Protein AF-A0AAU3UEW8-F1 (afdb_monomer_lite)

Sequence (169 aa):
MIKPLTLLTTFVMAAGGLGVGTVADSRIDTTPVHLEAAASCLWAGGAHPQGEQIAAGGTTYTCGSDSAGPRWFPGGAAGVSTVPNPGANANPAGLFSAGARQPGTDYDDYCSGDQLIPGVGDQFEAVPTSGGLLWKSAGPITRWSFDPGVVWPHDSTRSTGLCSDGQLL

Structure (mmCIF, N/CA/C/O backbone):
data_AF-A0AAU3UEW8-F1
#
_entry.id   AF-A0AAU3UEW8-F1
#
loop_
_atom_site.group_PDB
_atom_site.id
_atom_site.type_symbol
_atom_site.label_atom_id
_atom_site.label_alt_id
_atom_site.label_comp_id
_atom_site.label_asym_id
_atom_site.label_entity_id
_atom_site.label_seq_id
_atom_site.pdbx_PDB_ins_code
_atom_site.Cartn_x
_atom_site.Cartn_y
_atom_site.Cartn_z
_atom_site.occupancy
_atom_site.B_iso_or_equiv
_atom_site.auth_seq_id
_atom_site.auth_comp_id
_atom_site.auth_asym_id
_atom_site.auth_atom_id
_atom_site.pdbx_PDB_model_num
ATOM 1 N N . MET A 1 1 ? -40.958 -41.556 -5.181 1.00 42.72 1 MET A N 1
ATOM 2 C CA . MET A 1 1 ? -40.375 -41.605 -3.821 1.00 42.72 1 MET A CA 1
ATOM 3 C C . MET A 1 1 ? -40.647 -40.267 -3.154 1.00 42.72 1 MET A C 1
ATOM 5 O O . MET A 1 1 ? -40.205 -39.259 -3.678 1.00 42.72 1 MET A O 1
ATOM 9 N N . ILE A 1 2 ? -41.442 -40.251 -2.083 1.00 51.41 2 ILE A N 1
ATOM 10 C CA . ILE A 1 2 ? -41.859 -39.045 -1.347 1.00 51.41 2 ILE A CA 1
ATOM 11 C C . ILE A 1 2 ? -41.333 -39.178 0.086 1.00 51.41 2 ILE A C 1
ATOM 13 O O . ILE A 1 2 ? -41.574 -40.208 0.715 1.00 51.41 2 ILE A O 1
ATOM 17 N N . LYS A 1 3 ? -40.626 -38.157 0.587 1.00 40.50 3 LYS A N 1
ATOM 18 C CA . LYS A 1 3 ? -40.336 -37.899 2.014 1.00 40.50 3 LYS A CA 1
ATOM 19 C C . LYS A 1 3 ? -39.941 -36.412 2.193 1.00 40.50 3 LYS A C 1
ATOM 21 O O . LYS A 1 3 ? -39.605 -35.780 1.197 1.00 40.50 3 LYS A O 1
ATOM 26 N N . PRO A 1 4 ? -40.086 -35.825 3.395 1.00 49.62 4 PRO A N 1
ATOM 27 C CA . PRO A 1 4 ? -41.006 -34.711 3.616 1.00 49.62 4 PRO A CA 1
ATOM 28 C C . PRO A 1 4 ? -40.333 -33.384 4.009 1.00 49.62 4 PRO A C 1
ATOM 30 O O . PRO A 1 4 ? -39.154 -33.320 4.339 1.00 49.62 4 PRO A O 1
ATOM 33 N N . LEU A 1 5 ? -41.175 -32.350 3.976 1.00 50.00 5 LEU A N 1
ATOM 34 C CA . LEU A 1 5 ? -41.029 -30.966 4.432 1.00 50.00 5 LEU A CA 1
ATOM 35 C C . LEU A 1 5 ? -40.642 -30.861 5.927 1.00 50.00 5 LEU A C 1
ATOM 37 O O . LEU A 1 5 ? -41.245 -31.555 6.747 1.00 50.00 5 LEU A O 1
ATOM 41 N N . THR A 1 6 ? -39.758 -29.922 6.291 1.00 57.44 6 THR A N 1
ATOM 42 C CA . THR A 1 6 ? -39.539 -29.499 7.692 1.00 57.44 6 THR A CA 1
ATOM 43 C C . THR A 1 6 ? -39.728 -27.984 7.825 1.00 57.44 6 THR A C 1
ATOM 45 O O . THR A 1 6 ? -39.170 -27.209 7.051 1.00 57.44 6 THR A O 1
ATOM 48 N N . LEU A 1 7 ? -40.572 -27.600 8.788 1.00 49.72 7 LEU A N 1
ATOM 49 C CA . LEU A 1 7 ? -41.080 -26.258 9.091 1.00 49.72 7 LEU A CA 1
ATOM 50 C C . LEU A 1 7 ? -40.110 -25.366 9.901 1.00 49.72 7 LEU A C 1
ATOM 52 O O . LEU A 1 7 ? -39.396 -25.853 10.769 1.00 49.72 7 LEU A O 1
ATOM 56 N N . LEU A 1 8 ? -40.224 -24.056 9.626 1.00 54.16 8 LEU A N 1
ATOM 57 C CA . LEU A 1 8 ? -40.231 -22.851 10.489 1.00 54.16 8 LEU A CA 1
ATOM 58 C C . LEU A 1 8 ? -39.758 -22.910 11.957 1.00 54.16 8 LEU A C 1
ATOM 60 O O . LEU A 1 8 ? -40.288 -23.678 12.756 1.00 54.16 8 LEU A O 1
ATOM 64 N N . THR A 1 9 ? -39.023 -21.858 12.353 1.00 55.62 9 THR A N 1
ATOM 65 C CA . THR A 1 9 ? -39.133 -21.279 13.705 1.00 55.62 9 THR A CA 1
ATOM 66 C C . THR A 1 9 ? -39.041 -19.751 13.680 1.00 55.62 9 THR A C 1
ATOM 68 O O . THR A 1 9 ? -38.003 -19.163 13.389 1.00 55.62 9 THR A O 1
ATOM 71 N N . THR A 1 10 ? -40.164 -19.114 14.001 1.00 46.72 10 THR A N 1
ATOM 72 C CA . THR A 1 10 ? -40.331 -17.680 14.252 1.00 46.72 10 THR A CA 1
ATOM 73 C C . THR A 1 10 ? -40.045 -17.413 15.730 1.00 46.72 10 THR A C 1
ATOM 75 O O . THR A 1 10 ? -40.626 -18.086 16.579 1.00 46.72 10 THR A O 1
ATOM 78 N N . PHE A 1 11 ? -39.215 -16.423 16.064 1.00 51.44 11 PHE A N 1
ATOM 79 C CA . PHE A 1 11 ? -39.119 -15.908 17.433 1.00 51.44 11 PHE A CA 1
ATOM 80 C C . PHE A 1 11 ? -39.828 -14.555 17.521 1.00 51.44 11 PHE A C 1
ATOM 82 O O . PHE A 1 11 ? -39.377 -13.560 16.960 1.00 51.44 11 PHE A O 1
ATOM 89 N N . VAL A 1 12 ? -40.957 -14.539 18.231 1.00 54.28 12 VAL A N 1
ATOM 90 C CA . VAL A 1 12 ? -41.606 -13.332 18.753 1.00 54.28 12 VAL A CA 1
ATOM 91 C C . VAL A 1 12 ? -41.125 -13.165 20.189 1.00 54.28 12 VAL A C 1
ATOM 93 O O . VAL A 1 12 ? -41.320 -14.066 21.002 1.00 54.28 12 VAL A O 1
ATOM 96 N N . MET A 1 13 ? -40.533 -12.018 20.516 1.00 57.97 13 MET A N 1
ATOM 97 C CA . MET A 1 13 ? -40.418 -11.570 21.903 1.00 57.97 13 MET A CA 1
ATOM 98 C C . MET A 1 13 ? -41.164 -10.251 22.058 1.00 57.97 13 MET A C 1
ATOM 100 O O . MET A 1 13 ? -40.799 -9.232 21.480 1.00 57.97 13 MET A O 1
ATOM 104 N N . ALA A 1 14 ? -42.242 -10.321 22.833 1.00 49.03 14 ALA A N 1
ATOM 105 C CA . ALA A 1 14 ? -42.976 -9.190 23.363 1.00 49.03 14 ALA A CA 1
ATOM 106 C C . ALA A 1 14 ? -42.571 -8.998 24.829 1.00 49.03 14 ALA A C 1
ATOM 108 O O . ALA A 1 14 ? -42.584 -9.956 25.598 1.00 49.03 14 ALA A O 1
ATOM 109 N N . ALA A 1 15 ? -42.283 -7.763 25.226 1.00 53.41 15 ALA A N 1
ATOM 110 C CA . ALA A 1 15 ? -42.415 -7.325 26.609 1.00 53.41 15 ALA A CA 1
ATOM 111 C C . ALA A 1 15 ? -42.750 -5.832 26.601 1.00 53.41 15 ALA A C 1
ATOM 113 O O . ALA A 1 15 ? -41.940 -4.996 26.207 1.00 53.41 15 ALA A O 1
ATOM 114 N N . GLY A 1 16 ? -43.994 -5.527 26.967 1.00 40.78 16 GLY A N 1
ATOM 115 C CA . GLY A 1 16 ? -44.471 -4.169 27.169 1.00 40.78 16 GLY A CA 1
ATOM 116 C C . GLY A 1 16 ? -43.986 -3.587 28.493 1.00 40.78 16 GLY A C 1
ATOM 117 O O . GLY A 1 16 ? -43.739 -4.305 29.459 1.00 40.78 16 GLY A O 1
ATOM 118 N N . GLY A 1 17 ? -43.921 -2.263 28.535 1.00 42.28 17 GLY A N 1
ATOM 119 C CA . GLY A 1 17 ? -43.800 -1.481 29.755 1.00 42.28 17 GLY A CA 1
ATOM 120 C C . GLY A 1 17 ? -44.503 -0.147 29.545 1.00 42.28 17 GLY A C 1
ATOM 121 O O . GLY A 1 17 ? -43.955 0.749 28.913 1.00 42.28 17 GLY A O 1
ATOM 122 N N . LEU A 1 18 ? -45.740 -0.038 30.032 1.00 48.34 18 LEU A N 1
ATOM 123 C CA . LEU A 1 18 ? -46.456 1.228 30.171 1.00 48.34 18 LEU A CA 1
ATOM 124 C C . LEU A 1 18 ? -46.021 1.861 31.496 1.00 48.34 18 LEU A C 1
ATOM 126 O O . LEU A 1 18 ? -46.370 1.359 32.561 1.00 48.34 18 LEU A O 1
ATOM 130 N N . GLY A 1 19 ? -45.261 2.951 31.426 1.00 45.91 19 GLY A N 1
ATOM 131 C CA . GLY A 1 19 ? -44.974 3.822 32.562 1.00 45.91 19 GLY A CA 1
ATOM 132 C C . GLY A 1 19 ? -45.598 5.192 32.322 1.00 45.91 19 GLY A C 1
ATOM 133 O O . GLY A 1 19 ? -45.192 5.898 31.404 1.00 45.91 19 GLY A O 1
ATOM 134 N N . VAL A 1 20 ? -46.593 5.560 33.131 1.00 49.94 20 VAL A N 1
ATOM 135 C CA . VAL A 1 20 ? -47.149 6.918 33.203 1.00 49.94 20 VAL A CA 1
ATOM 136 C C . VAL A 1 20 ? -46.467 7.616 34.380 1.00 49.94 20 VAL A C 1
ATOM 138 O O . VAL A 1 20 ? -46.583 7.145 35.509 1.00 49.94 20 VAL A O 1
ATOM 141 N N . GLY A 1 21 ? -45.748 8.713 34.132 1.00 43.22 21 GLY A N 1
ATOM 142 C CA . GLY A 1 21 ? -45.031 9.448 35.176 1.00 43.22 21 GLY A CA 1
ATOM 143 C C . GLY A 1 21 ? -44.558 10.832 34.729 1.00 43.22 21 GLY A C 1
ATOM 144 O O . GLY A 1 21 ? -43.589 10.942 33.996 1.00 43.22 21 GLY A O 1
ATOM 145 N N . THR A 1 22 ? -45.295 11.849 35.188 1.00 44.56 22 THR A N 1
ATOM 146 C CA . THR A 1 22 ? -44.904 13.232 35.542 1.00 44.56 22 THR A CA 1
ATOM 147 C C . THR A 1 22 ? -43.936 14.027 34.653 1.00 44.56 22 THR A C 1
ATOM 149 O O . THR A 1 22 ? -42.763 13.705 34.509 1.00 44.56 22 THR A O 1
ATOM 152 N N . VAL A 1 23 ? -44.438 15.177 34.191 1.00 51.22 23 VAL A N 1
ATOM 153 C CA . VAL A 1 23 ? -43.702 16.290 33.580 1.00 51.22 23 VAL A CA 1
ATOM 154 C C . VAL A 1 23 ? -42.454 16.695 34.379 1.00 51.22 23 VAL A C 1
ATOM 156 O O . VAL A 1 23 ? -42.546 17.157 35.513 1.00 51.22 23 VAL A O 1
ATOM 159 N N . ALA A 1 24 ? -41.292 16.587 33.743 1.00 48.25 24 ALA A N 1
ATOM 160 C CA . ALA A 1 24 ? -40.125 17.402 34.035 1.00 48.25 24 ALA A CA 1
ATOM 161 C C . ALA A 1 24 ? -39.664 17.990 32.700 1.00 48.25 24 ALA A C 1
ATOM 163 O O . ALA A 1 24 ? -39.279 17.265 31.784 1.00 48.25 24 ALA A O 1
ATOM 164 N N . ASP A 1 25 ? -39.789 19.311 32.585 1.00 49.91 25 ASP A N 1
ATOM 165 C CA . ASP A 1 25 ? -39.165 20.101 31.534 1.00 49.91 25 ASP A CA 1
ATOM 166 C C . ASP A 1 25 ? -37.654 19.899 31.645 1.00 49.91 25 ASP A C 1
ATOM 168 O O . ASP A 1 25 ? -36.982 20.358 32.567 1.00 49.91 25 ASP A O 1
ATOM 172 N N . SER A 1 26 ? -37.131 19.100 30.734 1.00 44.38 26 SER A N 1
ATOM 173 C CA . SER A 1 26 ? -35.725 19.073 30.401 1.00 44.38 26 SER A CA 1
ATOM 174 C C . SER A 1 26 ? -35.711 19.133 28.892 1.00 44.38 26 SER A C 1
ATOM 176 O O . SER A 1 26 ? -35.815 18.109 28.217 1.00 44.38 26 SER A O 1
ATOM 178 N N . ARG A 1 27 ? -35.612 20.353 28.356 1.00 51.94 27 ARG A N 1
ATOM 179 C CA . ARG A 1 27 ? -34.975 20.569 27.058 1.00 51.94 27 ARG A CA 1
ATOM 180 C C . ARG A 1 27 ? -33.558 20.010 27.154 1.00 51.94 27 ARG A C 1
ATOM 182 O O . ARG A 1 27 ? -32.595 20.729 27.392 1.00 51.94 27 ARG A O 1
ATOM 189 N N . ILE A 1 28 ? -33.453 18.695 27.022 1.00 51.50 28 ILE A N 1
ATOM 190 C CA . ILE A 1 28 ? -32.261 18.069 26.500 1.00 51.50 28 ILE A CA 1
ATOM 191 C C . ILE A 1 28 ? -32.255 18.560 25.061 1.00 51.50 28 ILE A C 1
ATOM 193 O O . ILE A 1 28 ? -33.001 18.063 24.218 1.00 51.50 28 ILE A O 1
ATOM 197 N N . ASP A 1 29 ? -31.467 19.602 24.806 1.00 42.28 29 ASP A N 1
ATOM 198 C CA . ASP A 1 29 ? -30.859 19.779 23.500 1.00 42.28 29 ASP A CA 1
ATOM 199 C C . ASP A 1 29 ? -30.055 18.500 23.252 1.00 42.28 29 ASP A C 1
ATOM 201 O O . ASP A 1 29 ? -28.851 18.421 23.485 1.00 42.28 29 ASP A O 1
ATOM 205 N N . THR A 1 30 ? -30.738 17.452 22.790 1.00 43.88 30 THR A N 1
ATOM 206 C CA . THR A 1 30 ? -30.140 16.471 21.903 1.00 43.88 30 THR A CA 1
ATOM 207 C C . THR A 1 30 ? -29.888 17.231 20.614 1.00 43.88 30 THR A C 1
ATOM 209 O O . THR A 1 30 ? -30.561 17.034 19.604 1.00 43.88 30 THR A O 1
ATOM 212 N N . THR A 1 31 ? -28.891 18.118 20.648 1.00 45.19 31 THR A N 1
ATOM 213 C CA . THR A 1 31 ? -28.008 18.202 19.505 1.00 45.19 31 THR A CA 1
ATOM 214 C C . THR A 1 31 ? -27.604 16.753 19.254 1.00 45.19 31 THR A C 1
ATOM 216 O O . THR A 1 31 ? -27.123 16.087 20.179 1.00 45.19 31 THR A O 1
ATOM 219 N N . PRO A 1 32 ? -27.907 16.175 18.080 1.00 45.16 32 PRO A N 1
ATOM 220 C CA . PRO A 1 32 ? -27.274 14.926 17.735 1.00 45.16 32 PRO A CA 1
ATOM 221 C C . PRO A 1 32 ? -25.786 15.216 17.870 1.00 45.16 32 PRO A C 1
ATOM 223 O O . PRO A 1 32 ? -25.243 16.056 17.149 1.00 45.16 32 PRO A O 1
ATOM 226 N N . VAL A 1 33 ? -25.140 14.586 18.852 1.00 43.16 33 VAL A N 1
ATOM 227 C CA . VAL A 1 33 ? -23.704 14.403 18.780 1.00 43.16 33 VAL A CA 1
ATOM 228 C C . VAL A 1 33 ? -23.568 13.641 17.481 1.00 43.16 33 VAL A C 1
ATOM 230 O O . VAL A 1 33 ? -23.916 12.463 17.398 1.00 43.16 33 VAL A O 1
ATOM 233 N N . HIS A 1 34 ? -23.185 14.357 16.431 1.00 39.75 34 HIS A N 1
ATOM 234 C CA . HIS A 1 34 ? -22.647 13.757 15.240 1.00 39.75 34 HIS A CA 1
ATOM 235 C C . HIS A 1 34 ? -21.345 13.128 15.745 1.00 39.75 34 HIS A C 1
ATOM 237 O O . HIS A 1 34 ? -20.266 13.694 15.628 1.00 39.75 34 HIS A O 1
ATOM 243 N N . LEU A 1 35 ? -21.448 11.965 16.399 1.00 40.91 35 LEU A N 1
ATOM 244 C CA . LEU A 1 35 ? -20.478 10.924 16.159 1.00 40.91 35 LEU A CA 1
ATOM 245 C C . LEU A 1 35 ? -20.629 10.713 14.663 1.00 40.91 35 LEU A C 1
ATOM 247 O O . LEU A 1 35 ? -21.502 9.966 14.227 1.00 40.91 35 LEU A O 1
ATOM 251 N N . GLU A 1 36 ? -19.884 11.495 13.877 1.00 47.88 36 GLU A N 1
ATOM 252 C CA . GLU A 1 36 ? -19.564 11.105 12.518 1.00 47.88 36 GLU A CA 1
ATOM 253 C C . GLU A 1 36 ? -19.155 9.656 12.681 1.00 47.88 36 GLU A C 1
ATOM 255 O O . GLU A 1 36 ? -18.210 9.367 13.419 1.00 47.88 36 GLU A O 1
ATOM 260 N N . ALA A 1 37 ? -19.986 8.741 12.173 1.00 50.97 37 ALA A N 1
ATOM 261 C CA . ALA A 1 37 ? -19.679 7.329 12.220 1.00 50.97 37 ALA A CA 1
ATOM 262 C C . ALA A 1 37 ? -18.284 7.236 11.622 1.00 50.97 37 ALA A C 1
ATOM 264 O O . ALA A 1 37 ? -18.110 7.556 10.446 1.00 50.97 37 ALA A O 1
ATOM 265 N N . ALA A 1 38 ? -17.291 6.985 12.476 1.00 61.22 38 ALA A N 1
ATOM 266 C CA . ALA A 1 38 ? -15.921 7.266 12.111 1.00 61.22 38 ALA A CA 1
ATOM 267 C C . ALA A 1 38 ? -15.611 6.386 10.903 1.00 61.22 38 ALA A C 1
ATOM 269 O O . ALA A 1 38 ? -15.747 5.161 10.972 1.00 61.22 38 ALA A O 1
ATOM 270 N N . ALA A 1 39 ? -15.376 7.037 9.761 1.00 83.56 39 ALA A N 1
ATOM 271 C CA . ALA A 1 39 ? -15.509 6.372 8.477 1.00 83.56 39 ALA A CA 1
ATOM 272 C C . ALA A 1 39 ? -14.538 5.185 8.404 1.00 83.56 39 ALA A C 1
ATOM 274 O O . ALA A 1 39 ? -13.404 5.263 8.877 1.00 83.56 39 ALA A O 1
ATOM 275 N N . SER A 1 40 ? -15.003 4.053 7.877 1.00 95.56 40 SER A N 1
ATOM 276 C CA . SER A 1 40 ? -14.187 2.844 7.757 1.00 95.56 40 SER A CA 1
ATOM 277 C C . SER A 1 40 ? -12.958 3.094 6.886 1.00 95.56 40 SER A C 1
ATOM 279 O O . SER A 1 40 ? -13.021 3.840 5.907 1.00 95.56 40 SER A O 1
ATOM 281 N N . CYS A 1 41 ? -11.850 2.434 7.213 1.00 97.00 41 CYS A N 1
ATOM 282 C CA . CYS A 1 41 ? -10.709 2.378 6.313 1.00 97.00 41 CYS A CA 1
ATOM 283 C C . CYS A 1 41 ? -11.012 1.421 5.161 1.00 97.00 41 CYS A C 1
ATOM 285 O O . CYS A 1 41 ? -11.693 0.414 5.345 1.00 97.00 41 CYS A O 1
ATOM 287 N N . LEU A 1 42 ? -10.485 1.717 3.978 1.00 94.81 42 LEU A N 1
ATOM 288 C CA . LEU A 1 42 ? -10.582 0.843 2.819 1.00 94.81 42 LEU A CA 1
ATOM 289 C C . LEU A 1 42 ? -9.272 0.090 2.600 1.00 94.81 42 LEU A C 1
ATOM 291 O O . LEU A 1 42 ? -8.184 0.668 2.716 1.00 94.81 42 LEU A O 1
ATOM 295 N N . TRP A 1 43 ? -9.390 -1.184 2.241 1.00 94.69 43 TRP A N 1
ATOM 296 C CA . TRP A 1 43 ? -8.298 -1.999 1.724 1.00 94.69 43 TRP A CA 1
ATOM 297 C C . TRP A 1 43 ? -8.797 -2.855 0.562 1.00 94.69 43 TRP A C 1
ATOM 299 O O . TRP A 1 43 ? -9.673 -3.699 0.742 1.00 94.69 43 TRP A O 1
ATOM 309 N N . ALA A 1 44 ? -8.261 -2.637 -0.640 1.00 91.62 44 ALA A N 1
ATOM 310 C CA . ALA A 1 44 ? -8.703 -3.314 -1.863 1.00 91.62 44 ALA A CA 1
ATOM 311 C C . ALA A 1 44 ? -10.243 -3.304 -2.068 1.00 91.62 44 ALA A C 1
ATOM 313 O O . ALA A 1 44 ? -10.828 -4.281 -2.532 1.00 91.62 44 ALA A O 1
ATOM 314 N N . GLY A 1 45 ? -10.911 -2.207 -1.688 1.00 90.56 45 GLY A N 1
ATOM 315 C CA . GLY A 1 45 ? -12.368 -2.032 -1.757 1.00 90.56 45 GLY A CA 1
ATOM 316 C C . GLY A 1 45 ? -13.158 -2.624 -0.580 1.00 90.56 45 GLY A C 1
ATOM 317 O O . GLY A 1 45 ? -14.350 -2.348 -0.453 1.00 90.56 45 GLY A O 1
ATOM 318 N N . GLY A 1 46 ? -12.517 -3.397 0.302 1.00 92.75 46 GLY A N 1
ATOM 319 C CA . GLY A 1 46 ? -13.106 -3.872 1.554 1.00 92.75 46 GLY A CA 1
ATOM 320 C C . GLY A 1 46 ? -13.100 -2.785 2.629 1.00 92.75 46 GLY A C 1
ATOM 321 O O . GLY A 1 46 ? -12.104 -2.082 2.786 1.00 92.75 46 GLY A O 1
ATOM 322 N N . ALA A 1 47 ? -14.205 -2.642 3.363 1.00 95.50 47 ALA A N 1
ATOM 323 C CA . ALA A 1 47 ? -14.336 -1.680 4.455 1.00 95.50 47 ALA A CA 1
ATOM 324 C C . ALA A 1 47 ? -13.990 -2.314 5.810 1.00 95.50 47 ALA A C 1
ATOM 326 O O . ALA A 1 47 ? -14.526 -3.365 6.158 1.00 95.50 47 ALA A O 1
ATOM 327 N N . HIS A 1 48 ? -13.152 -1.623 6.581 1.00 96.62 48 HIS A N 1
ATOM 328 C CA . HIS A 1 48 ? -12.658 -2.032 7.893 1.00 96.62 48 HIS A CA 1
ATOM 329 C C . HIS A 1 48 ? -13.026 -0.980 8.954 1.00 96.62 48 HIS A C 1
ATOM 331 O O . HIS A 1 48 ? -12.659 0.192 8.790 1.00 96.62 48 HIS A O 1
ATOM 337 N N . PRO A 1 49 ? -13.793 -1.309 10.012 1.00 96.81 49 PRO A N 1
ATOM 338 C CA . PRO A 1 49 ? -14.070 -0.390 11.114 1.00 96.81 49 PRO A CA 1
ATOM 339 C C . PRO A 1 49 ? -12.821 0.166 11.810 1.00 96.81 49 PRO A C 1
ATOM 341 O O . PRO A 1 49 ? -11.749 -0.432 11.847 1.00 96.81 49 PRO A O 1
ATOM 344 N N . GLN A 1 50 ? -13.007 1.324 12.438 1.00 96.50 50 GLN A N 1
ATOM 345 C CA . GLN A 1 50 ? -12.005 1.968 13.282 1.00 96.50 50 GLN A CA 1
ATOM 346 C C . GLN A 1 50 ? -11.533 1.044 14.411 1.00 96.50 50 GLN A C 1
ATOM 348 O O . GLN A 1 50 ? -12.332 0.368 15.059 1.00 96.50 50 GLN A O 1
ATOM 353 N N . GLY A 1 51 ? -10.223 1.031 14.650 1.00 96.69 51 GLY A N 1
ATOM 354 C CA . GLY A 1 51 ? -9.556 0.152 15.606 1.00 96.69 51 GLY A CA 1
ATOM 355 C C . GLY A 1 51 ? -9.285 -1.266 15.092 1.00 96.69 51 GLY A C 1
ATOM 356 O O . GLY A 1 51 ? -8.546 -1.995 15.752 1.00 96.69 51 GLY A O 1
ATOM 357 N N . GLU A 1 52 ? -9.827 -1.667 13.936 1.00 98.12 52 GLU A N 1
ATOM 358 C CA . GLU A 1 52 ? -9.523 -2.975 13.350 1.00 98.12 52 GLU A CA 1
ATOM 359 C C . GLU A 1 52 ? -8.045 -3.077 12.965 1.00 98.12 52 GLU A C 1
ATOM 361 O O . GLU A 1 52 ? -7.443 -2.117 12.475 1.00 98.12 52 GLU A O 1
ATOM 366 N N . GLN A 1 53 ? -7.472 -4.262 13.179 1.00 98.19 53 GLN A N 1
ATOM 367 C CA . GLN A 1 53 ? -6.118 -4.590 12.765 1.00 98.19 53 GLN A CA 1
ATOM 368 C C . GLN A 1 53 ? -6.122 -5.607 11.632 1.00 98.19 53 GLN A C 1
ATOM 370 O O . GLN A 1 53 ? -6.787 -6.638 11.711 1.00 98.19 53 GLN A O 1
ATOM 375 N N . ILE A 1 54 ? -5.309 -5.337 10.619 1.00 97.75 54 ILE A N 1
ATOM 376 C CA . ILE A 1 54 ? -5.039 -6.247 9.505 1.00 97.75 54 ILE A CA 1
ATOM 377 C C . ILE A 1 54 ? -3.536 -6.491 9.395 1.00 97.75 54 ILE A C 1
ATOM 379 O O . ILE A 1 54 ? -2.734 -5.667 9.837 1.00 97.75 54 ILE A O 1
ATOM 383 N N . ALA A 1 55 ? -3.144 -7.603 8.785 1.00 97.12 55 ALA A N 1
ATOM 384 C CA . ALA A 1 55 ? -1.760 -7.875 8.421 1.00 97.12 55 ALA A CA 1
ATOM 385 C C . ALA A 1 55 ? -1.595 -7.800 6.902 1.00 97.12 55 ALA A C 1
ATOM 387 O O . ALA A 1 55 ? -2.398 -8.372 6.165 1.00 97.12 55 ALA A O 1
ATOM 388 N N . ALA A 1 56 ? -0.541 -7.128 6.444 1.00 95.50 56 ALA A N 1
ATOM 389 C CA . ALA A 1 56 ? -0.142 -7.114 5.042 1.00 95.50 56 ALA A CA 1
ATOM 390 C C . ALA A 1 56 ? 1.367 -6.894 4.919 1.00 95.50 56 ALA A C 1
ATOM 392 O O . ALA A 1 56 ? 1.936 -6.038 5.602 1.00 95.50 56 ALA A O 1
ATOM 393 N N . GLY A 1 57 ? 2.029 -7.665 4.057 1.00 93.69 57 GLY A N 1
ATOM 394 C CA . GLY A 1 57 ? 3.449 -7.450 3.772 1.00 93.69 57 GLY A CA 1
ATOM 395 C C . GLY A 1 57 ? 4.366 -7.642 4.982 1.00 93.69 57 GLY A C 1
ATOM 396 O O . GLY A 1 57 ? 5.416 -7.009 5.058 1.00 93.69 57 GLY A O 1
ATOM 397 N N . GLY A 1 58 ? 3.957 -8.454 5.963 1.00 95.06 58 GLY A N 1
ATOM 398 C CA . GLY A 1 58 ? 4.681 -8.646 7.223 1.00 95.06 58 GLY A CA 1
ATOM 399 C C . GLY A 1 58 ? 4.559 -7.492 8.223 1.00 95.06 58 GLY A C 1
ATOM 400 O O . GLY A 1 58 ? 5.352 -7.419 9.158 1.00 95.06 58 GLY A O 1
ATOM 401 N N . THR A 1 59 ? 3.595 -6.582 8.053 1.00 96.56 59 THR A N 1
ATOM 402 C CA . THR A 1 59 ? 3.322 -5.468 8.979 1.00 96.56 59 THR A CA 1
ATOM 403 C C . THR A 1 59 ? 1.855 -5.472 9.410 1.00 96.56 59 THR A C 1
ATOM 405 O O . THR A 1 59 ? 0.967 -5.730 8.595 1.00 96.56 59 THR A O 1
ATOM 408 N N . THR A 1 60 ? 1.586 -5.172 10.683 1.00 98.00 60 THR A N 1
ATOM 409 C CA . THR A 1 60 ? 0.221 -4.913 11.166 1.00 98.00 60 THR A CA 1
ATOM 410 C C . THR A 1 60 ? -0.178 -3.483 10.823 1.00 98.00 60 THR A C 1
ATOM 412 O O . THR A 1 60 ? 0.608 -2.565 11.034 1.00 98.00 60 THR A O 1
ATOM 415 N N . TYR A 1 61 ? -1.411 -3.261 10.385 1.00 98.25 61 TYR A N 1
ATOM 416 C CA . TYR A 1 61 ? -1.988 -1.930 10.207 1.00 98.25 61 TYR A 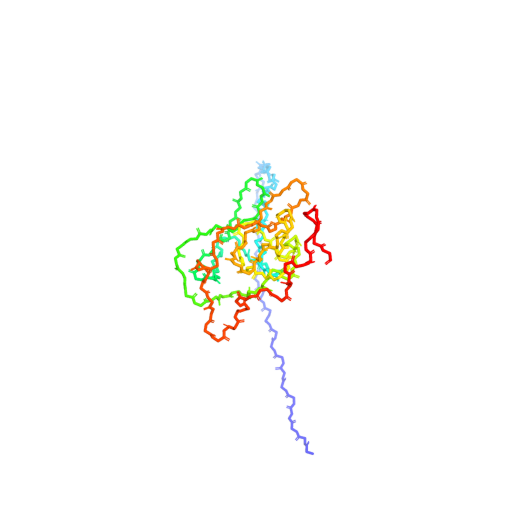CA 1
ATOM 417 C C . TYR A 1 61 ? -3.218 -1.789 11.088 1.00 98.25 61 TYR A C 1
ATOM 419 O O . TYR A 1 61 ? -4.058 -2.681 11.108 1.00 98.25 61 TYR A O 1
ATOM 427 N N . THR A 1 62 ? -3.327 -0.670 11.804 1.00 98.50 62 THR A N 1
ATOM 428 C CA . THR A 1 62 ? -4.534 -0.331 12.573 1.00 98.50 62 THR A CA 1
ATOM 429 C C . THR A 1 62 ? -5.341 0.708 11.815 1.00 98.50 62 THR A C 1
ATOM 431 O O . THR A 1 62 ? -4.785 1.736 11.416 1.00 98.50 62 THR A O 1
ATOM 434 N N . CYS A 1 63 ? -6.634 0.456 11.620 1.00 98.44 63 CYS A N 1
ATOM 435 C CA . CYS A 1 63 ? -7.535 1.454 11.065 1.00 98.44 63 CYS A CA 1
ATOM 436 C C . CYS A 1 63 ? -7.770 2.550 12.103 1.00 98.44 63 CYS A C 1
ATOM 438 O O . CYS A 1 63 ? -8.168 2.279 13.235 1.00 98.44 63 CYS A O 1
ATOM 440 N N . GLY A 1 64 ? -7.512 3.788 11.712 1.00 97.12 64 GLY A N 1
ATOM 441 C CA . GLY A 1 64 ? -7.746 4.973 12.516 1.00 97.12 64 GLY A CA 1
ATOM 442 C C . GLY A 1 64 ? -8.281 6.115 11.654 1.00 97.12 64 GLY A C 1
ATOM 443 O O . GLY A 1 64 ? -8.686 5.932 10.501 1.00 97.12 64 GLY A O 1
ATOM 444 N N . SER A 1 65 ? -8.232 7.322 12.199 1.00 94.56 65 SER A N 1
ATOM 445 C CA . SER A 1 65 ? -8.553 8.551 11.482 1.00 94.56 65 SER A CA 1
ATOM 446 C C . SER A 1 65 ? -7.614 9.673 11.908 1.00 94.56 65 SER A C 1
ATOM 448 O O . SER A 1 65 ? -7.248 9.761 13.081 1.00 94.56 65 SER A O 1
ATOM 450 N N . ASP A 1 66 ? -7.256 10.547 10.974 1.00 89.50 66 ASP A N 1
ATOM 451 C CA . ASP A 1 66 ? -6.611 11.829 11.259 1.00 89.50 66 ASP A CA 1
ATOM 452 C C . ASP A 1 66 ? -7.452 12.992 10.701 1.00 89.50 66 ASP A C 1
ATOM 454 O O . ASP A 1 66 ? -8.600 12.807 10.293 1.00 89.50 66 ASP A O 1
ATOM 458 N N . SER A 1 67 ? -6.904 14.210 10.698 1.00 87.69 67 SER A N 1
ATOM 459 C CA . SER A 1 67 ? -7.605 15.394 10.186 1.00 87.69 67 SER A CA 1
ATOM 460 C C . SER A 1 67 ? -7.934 15.337 8.688 1.00 87.69 67 SER A C 1
ATOM 462 O O . SER A 1 67 ? -8.716 16.163 8.222 1.00 87.69 67 SER A O 1
ATOM 464 N N . ALA A 1 68 ? -7.354 14.400 7.933 1.00 87.50 68 ALA A N 1
ATOM 465 C CA . ALA A 1 68 ? -7.646 14.168 6.521 1.00 87.50 68 ALA A CA 1
ATOM 466 C C . ALA A 1 68 ? -8.651 13.021 6.286 1.00 87.50 68 ALA A C 1
ATOM 468 O O . ALA A 1 68 ? -9.079 12.827 5.148 1.00 87.50 68 ALA A O 1
ATOM 469 N N . GLY A 1 69 ? -9.049 12.282 7.330 1.00 91.19 69 GLY A N 1
ATOM 470 C CA . GLY A 1 69 ? -10.042 11.206 7.260 1.00 91.19 69 GLY A CA 1
ATOM 471 C C . GLY A 1 69 ? -9.501 9.828 7.670 1.00 91.19 69 GLY A C 1
ATOM 472 O O . GLY A 1 69 ? -8.517 9.744 8.410 1.00 91.19 69 GLY A O 1
ATOM 473 N N . PRO A 1 70 ? -10.153 8.728 7.237 1.00 94.81 70 PRO A N 1
ATOM 474 C CA . PRO A 1 70 ? -9.736 7.365 7.566 1.00 94.81 70 PRO A CA 1
ATOM 475 C C . PRO A 1 70 ? -8.337 7.042 7.048 1.00 94.81 70 PRO A C 1
ATOM 477 O O . PRO A 1 70 ? -8.000 7.321 5.892 1.00 94.81 70 PRO A O 1
ATOM 480 N N . ARG A 1 71 ? -7.536 6.408 7.903 1.00 96.31 71 ARG A N 1
ATOM 481 C CA . ARG A 1 71 ? -6.117 6.154 7.671 1.00 96.31 71 ARG A CA 1
ATOM 482 C C . ARG A 1 71 ? -5.672 4.840 8.291 1.00 96.31 71 ARG A C 1
ATOM 484 O O . ARG A 1 71 ? -6.043 4.512 9.413 1.00 96.31 71 ARG A O 1
ATOM 491 N N . TRP A 1 72 ? -4.775 4.153 7.599 1.00 97.88 72 TRP A N 1
ATOM 492 C CA . TRP A 1 72 ? -4.011 3.043 8.143 1.00 97.88 72 TRP A CA 1
ATOM 493 C C . TRP A 1 72 ? -2.746 3.532 8.845 1.00 97.88 72 TRP A C 1
ATOM 495 O O . TRP A 1 72 ? -1.934 4.266 8.275 1.00 97.88 72 TRP A O 1
ATOM 505 N N . PHE A 1 73 ? -2.568 3.092 10.087 1.00 97.81 73 PHE A N 1
ATOM 506 C CA . PHE A 1 73 ? -1.371 3.344 10.879 1.00 97.81 73 PHE A CA 1
ATOM 507 C C . PHE A 1 73 ? -0.521 2.069 10.924 1.00 97.81 73 PHE A C 1
ATOM 509 O O . PHE A 1 73 ? -1.000 1.059 11.452 1.00 97.81 73 PHE A O 1
ATOM 516 N N . PRO A 1 74 ? 0.709 2.078 10.375 1.00 96.75 74 PRO A N 1
ATOM 517 C CA . PRO A 1 74 ? 1.586 0.918 10.436 1.00 96.75 74 PRO A CA 1
ATOM 518 C C . PRO A 1 74 ? 2.040 0.670 11.879 1.00 96.75 74 PRO A C 1
ATOM 520 O O . PRO A 1 74 ? 2.386 1.598 12.611 1.00 96.75 74 PRO A O 1
ATOM 523 N N . GLY A 1 75 ? 2.032 -0.596 12.275 1.00 96.25 75 GLY A N 1
ATOM 524 C CA . GLY A 1 75 ? 2.444 -1.088 13.581 1.00 96.25 75 GLY A CA 1
ATOM 525 C C . GLY A 1 75 ? 3.719 -1.924 13.500 1.00 96.25 75 GLY A C 1
ATOM 526 O O . GLY A 1 75 ? 4.646 -1.617 12.752 1.00 96.25 75 GLY A O 1
ATOM 527 N N . GLY A 1 76 ? 3.773 -2.974 14.319 1.00 95.75 76 GLY A N 1
ATOM 528 C CA . GLY A 1 76 ? 4.896 -3.908 14.359 1.00 95.75 76 GLY A CA 1
ATOM 529 C C . GLY A 1 76 ? 4.866 -4.959 13.248 1.00 95.75 76 GLY A C 1
ATOM 530 O O . GLY A 1 76 ? 3.985 -4.971 12.387 1.00 95.75 76 GLY A O 1
ATOM 531 N N . ALA A 1 77 ? 5.839 -5.867 13.313 1.00 96.38 77 ALA A N 1
ATOM 532 C CA . ALA A 1 77 ? 5.902 -7.025 12.434 1.00 96.38 77 ALA A CA 1
ATOM 533 C C . ALA A 1 77 ? 4.669 -7.928 12.610 1.00 96.38 77 ALA A C 1
ATOM 535 O O . ALA A 1 77 ? 4.194 -8.141 13.728 1.00 96.38 77 ALA A O 1
ATOM 536 N N . ALA A 1 78 ? 4.198 -8.486 11.501 1.00 95.62 78 ALA A N 1
ATOM 537 C CA . ALA A 1 78 ? 3.075 -9.410 11.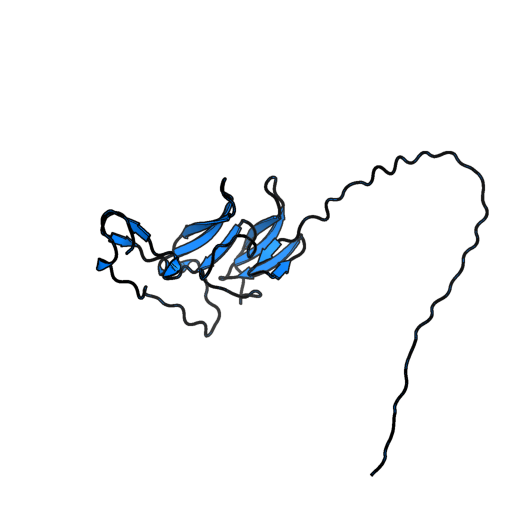426 1.00 95.62 78 ALA A CA 1
ATOM 538 C C . ALA A 1 78 ? 3.454 -10.677 10.651 1.00 95.62 78 ALA A C 1
ATOM 540 O O . ALA A 1 78 ? 4.487 -10.733 9.985 1.00 95.62 78 ALA A O 1
ATOM 541 N N . GLY A 1 79 ? 2.606 -11.701 10.762 1.00 91.25 79 GLY A N 1
ATOM 542 C CA . GLY A 1 79 ? 2.719 -12.937 9.989 1.00 91.25 79 GLY A CA 1
ATOM 543 C C . GLY A 1 79 ? 2.042 -12.834 8.620 1.00 91.25 79 GLY A C 1
ATOM 544 O O . GLY A 1 79 ? 2.145 -11.819 7.937 1.00 91.25 79 GLY A O 1
ATOM 545 N N . VAL A 1 80 ? 1.343 -13.906 8.245 1.00 93.06 80 VAL A N 1
ATOM 546 C CA . VAL A 1 80 ? 0.602 -14.028 6.979 1.00 93.06 80 VAL A CA 1
ATOM 547 C C . VAL A 1 80 ? -0.418 -12.899 6.829 1.00 93.06 80 VAL A C 1
ATOM 549 O O . VAL A 1 80 ? -1.087 -12.532 7.801 1.00 93.06 80 VAL A O 1
ATOM 552 N N . SER A 1 81 ? -0.549 -12.373 5.612 1.00 94.50 81 SER A N 1
ATOM 553 C CA . SER A 1 81 ? -1.496 -11.302 5.314 1.00 94.50 81 SER A CA 1
ATOM 554 C C . SER A 1 81 ? -2.941 -11.763 5.531 1.00 94.50 81 SER A C 1
ATOM 556 O O . SER A 1 81 ? -3.333 -12.871 5.167 1.00 94.50 81 SER A O 1
ATOM 558 N N . THR A 1 82 ? -3.757 -10.898 6.129 1.00 95.81 82 THR A N 1
ATOM 559 C CA . THR A 1 82 ? -5.190 -11.148 6.380 1.00 95.81 82 THR A CA 1
ATOM 560 C C . THR A 1 82 ? -6.090 -10.465 5.360 1.00 95.81 82 THR A C 1
ATOM 562 O O . THR A 1 82 ? -7.307 -10.633 5.387 1.00 95.81 82 THR A O 1
ATOM 565 N N . VAL A 1 83 ? -5.496 -9.670 4.479 1.00 93.31 83 VAL A N 1
ATOM 566 C CA . VAL A 1 83 ? -6.164 -8.939 3.411 1.00 93.31 83 VAL A CA 1
ATOM 567 C C . VAL A 1 83 ? -5.527 -9.304 2.077 1.00 93.31 83 VAL A C 1
ATOM 569 O O . VAL A 1 83 ? -4.344 -9.658 2.038 1.00 93.31 83 VAL A O 1
ATOM 572 N N . PRO A 1 84 ? -6.277 -9.207 0.968 1.00 87.38 84 PRO A N 1
ATOM 573 C CA . PRO A 1 84 ? -5.697 -9.360 -0.350 1.00 87.38 84 PRO A CA 1
ATOM 574 C C . PRO A 1 84 ? -4.542 -8.380 -0.540 1.00 87.38 84 PRO A C 1
ATOM 576 O O . PRO A 1 84 ? -4.616 -7.213 -0.144 1.00 87.38 84 PRO A O 1
ATOM 579 N N . ASN A 1 85 ? -3.493 -8.861 -1.193 1.00 77.50 85 ASN A N 1
ATOM 580 C CA . ASN A 1 85 ? -2.478 -8.010 -1.774 1.00 77.50 85 ASN A CA 1
ATOM 581 C C . ASN A 1 85 ? -2.867 -7.772 -3.234 1.00 77.50 85 ASN A C 1
ATOM 583 O O . ASN A 1 85 ? -2.644 -8.656 -4.062 1.00 77.50 85 ASN A O 1
ATOM 587 N N . PRO A 1 86 ? -3.497 -6.640 -3.574 1.00 65.44 86 PRO A N 1
ATOM 588 C CA . PRO A 1 86 ? -3.973 -6.454 -4.937 1.00 65.44 86 PRO A CA 1
ATOM 589 C C . PRO A 1 86 ? -2.832 -6.203 -5.928 1.00 65.44 86 PRO A C 1
ATOM 591 O O . PRO A 1 86 ? -3.093 -6.207 -7.133 1.00 65.44 86 PRO A O 1
ATOM 594 N N . GLY A 1 87 ? -1.596 -5.989 -5.447 1.00 66.25 87 GLY A N 1
ATOM 595 C CA . GLY A 1 87 ? -0.533 -5.376 -6.236 1.00 66.25 87 GLY A CA 1
ATOM 596 C C . GLY A 1 87 ? -0.954 -3.984 -6.711 1.00 66.25 87 GLY A C 1
ATOM 597 O O . GLY A 1 87 ? -2.126 -3.608 -6.644 1.00 66.25 87 GLY A O 1
ATOM 598 N N . ALA A 1 88 ? -0.021 -3.201 -7.229 1.00 63.84 88 ALA A N 1
ATOM 599 C CA . ALA A 1 88 ? -0.311 -1.869 -7.746 1.00 63.84 88 ALA A CA 1
ATOM 600 C C . ALA A 1 88 ? -1.085 -1.838 -9.073 1.00 63.84 88 ALA A C 1
ATOM 602 O O . ALA A 1 88 ? -0.820 -1.040 -9.960 1.00 63.84 88 ALA A O 1
ATOM 603 N N . ASN A 1 89 ? -2.098 -2.685 -9.208 1.00 59.34 89 ASN A N 1
ATOM 604 C CA . ASN A 1 89 ? -2.883 -2.844 -10.422 1.00 59.34 89 ASN A CA 1
ATOM 605 C C . ASN A 1 89 ? -3.898 -1.709 -10.667 1.00 59.34 89 ASN A C 1
ATOM 607 O O . ASN A 1 89 ? -4.628 -1.762 -11.657 1.00 59.34 89 ASN A O 1
ATOM 611 N N . ALA A 1 90 ? -4.002 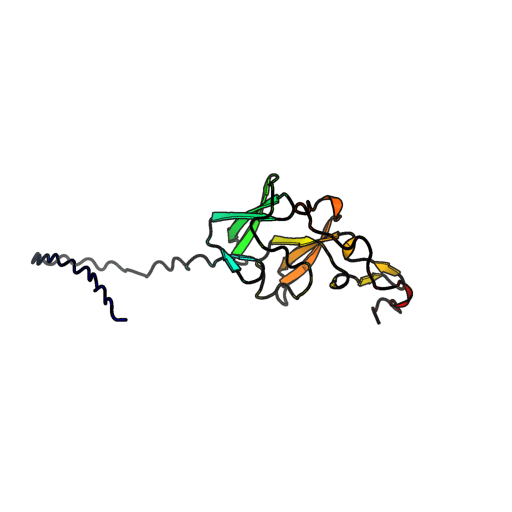-0.699 -9.791 1.00 66.44 90 ALA A N 1
ATOM 612 C CA . ALA A 1 90 ? -4.975 0.383 -9.949 1.00 66.44 90 ALA A CA 1
ATOM 613 C C . ALA A 1 90 ? -4.623 1.668 -9.183 1.00 66.44 90 ALA A C 1
ATOM 615 O O . ALA A 1 90 ? -3.883 1.662 -8.198 1.00 66.44 90 ALA A O 1
ATOM 616 N N . ASN A 1 91 ? -5.254 2.769 -9.603 1.00 84.69 91 ASN A N 1
ATOM 617 C CA . ASN A 1 91 ? -5.387 3.999 -8.821 1.00 84.69 91 ASN A CA 1
ATOM 618 C C . ASN A 1 91 ? -5.929 3.669 -7.408 1.00 84.69 91 ASN A C 1
ATOM 620 O O . ASN A 1 91 ? -6.948 2.981 -7.313 1.00 84.69 91 ASN A O 1
ATOM 624 N N . PRO A 1 92 ? -5.294 4.138 -6.313 1.00 89.50 92 PRO A N 1
ATOM 625 C CA . PRO A 1 92 ? -5.733 3.794 -4.960 1.00 89.50 92 PRO A CA 1
ATOM 626 C C . PRO A 1 92 ? -7.070 4.431 -4.568 1.00 89.50 92 PRO A C 1
ATOM 628 O O . PRO A 1 92 ? -7.717 3.973 -3.623 1.00 89.50 92 PRO A O 1
ATOM 631 N N . ALA A 1 93 ? -7.495 5.492 -5.259 1.00 89.81 93 ALA A N 1
ATOM 632 C CA . ALA A 1 93 ? -8.719 6.210 -4.939 1.00 89.81 93 ALA A CA 1
ATOM 633 C C . ALA A 1 93 ? -9.953 5.289 -4.986 1.00 89.81 93 ALA A C 1
ATOM 635 O O . ALA A 1 93 ? -10.203 4.600 -5.971 1.00 89.81 93 ALA A O 1
ATOM 636 N N . GLY A 1 94 ? -10.735 5.287 -3.902 1.00 88.75 94 GLY A N 1
ATOM 637 C CA . GLY A 1 94 ? -11.948 4.470 -3.766 1.00 88.75 94 GLY A CA 1
ATOM 638 C C . GLY A 1 94 ? -11.706 2.992 -3.440 1.00 88.75 94 GLY A C 1
ATOM 639 O O . GLY A 1 94 ? -12.657 2.290 -3.110 1.00 88.75 94 GLY A O 1
ATOM 640 N N . LEU A 1 95 ? -10.455 2.523 -3.482 1.00 91.19 95 LEU A N 1
ATOM 641 C CA . LEU A 1 95 ? -10.075 1.150 -3.129 1.00 91.19 95 LEU A CA 1
ATOM 642 C C . LEU A 1 95 ? -9.282 1.087 -1.824 1.00 91.19 95 LEU A C 1
ATOM 644 O O . LEU A 1 95 ? -9.335 0.085 -1.114 1.00 91.19 95 LEU A O 1
ATOM 648 N N . PHE A 1 96 ? -8.560 2.154 -1.501 1.00 93.75 96 PHE A N 1
ATOM 649 C CA . PHE A 1 96 ? -7.705 2.231 -0.331 1.00 93.75 96 PHE A CA 1
ATOM 650 C C . PHE A 1 96 ? -7.903 3.532 0.431 1.00 93.75 96 PHE A C 1
ATOM 652 O O . PHE A 1 96 ? -8.252 4.567 -0.135 1.00 93.75 96 PHE A O 1
ATOM 659 N N . SER A 1 97 ? -7.631 3.469 1.730 1.00 95.19 97 SER A N 1
ATOM 660 C CA . SER A 1 97 ? -7.418 4.644 2.572 1.00 95.19 97 SER A CA 1
ATOM 661 C C . SER A 1 97 ? -5.936 5.012 2.641 1.00 95.19 97 SER A C 1
ATOM 663 O O . SER A 1 97 ? -5.059 4.190 2.366 1.00 95.19 97 SER A O 1
ATOM 665 N N . ALA A 1 98 ? -5.653 6.253 3.044 1.00 96.19 98 ALA A N 1
ATOM 666 C CA . ALA A 1 98 ? -4.288 6.739 3.223 1.00 96.19 98 ALA A CA 1
ATOM 667 C C . ALA A 1 98 ? -3.479 5.838 4.172 1.00 96.19 98 ALA A C 1
ATOM 669 O O . ALA A 1 98 ? -4.019 5.304 5.141 1.00 96.19 98 ALA A O 1
ATOM 670 N N . GLY A 1 99 ? -2.182 5.679 3.906 1.00 96.25 99 GLY A N 1
ATOM 671 C CA . GLY A 1 99 ? -1.273 4.850 4.706 1.00 96.25 99 GLY A CA 1
ATOM 672 C C . GLY A 1 99 ? -1.299 3.352 4.383 1.00 96.25 99 GLY A C 1
ATOM 673 O O . GLY A 1 99 ? -0.434 2.625 4.870 1.00 96.25 99 GLY A O 1
ATOM 674 N N . ALA A 1 100 ? -2.239 2.877 3.554 1.00 95.75 100 ALA A N 1
ATOM 675 C CA . ALA A 1 100 ? -2.188 1.515 3.022 1.00 95.75 100 ALA A CA 1
ATOM 676 C C . ALA A 1 100 ? -0.918 1.321 2.186 1.00 95.75 100 ALA A C 1
ATOM 678 O O . ALA A 1 100 ? -0.484 2.250 1.499 1.00 95.75 100 ALA A O 1
ATOM 679 N N . ARG A 1 101 ? -0.341 0.115 2.219 1.00 94.62 101 ARG A N 1
ATOM 680 C CA . ARG A 1 101 ? 0.850 -0.225 1.435 1.00 94.62 101 ARG A CA 1
ATOM 681 C C . ARG A 1 101 ? 0.663 -1.489 0.617 1.00 94.62 101 ARG A C 1
ATOM 683 O O . ARG A 1 101 ? -0.097 -2.373 1.004 1.00 94.62 101 ARG A O 1
ATOM 690 N N . GLN A 1 102 ? 1.410 -1.574 -0.474 1.00 91.94 102 GLN A N 1
ATOM 691 C CA . GLN A 1 102 ? 1.435 -2.714 -1.388 1.00 91.94 102 GLN A CA 1
ATOM 692 C C . GLN A 1 102 ? 2.827 -2.855 -2.033 1.00 91.94 102 GLN A C 1
ATOM 694 O O . GLN A 1 102 ? 3.570 -1.868 -2.079 1.00 91.94 102 GLN A O 1
ATOM 699 N N . PRO A 1 103 ? 3.197 -4.037 -2.550 1.00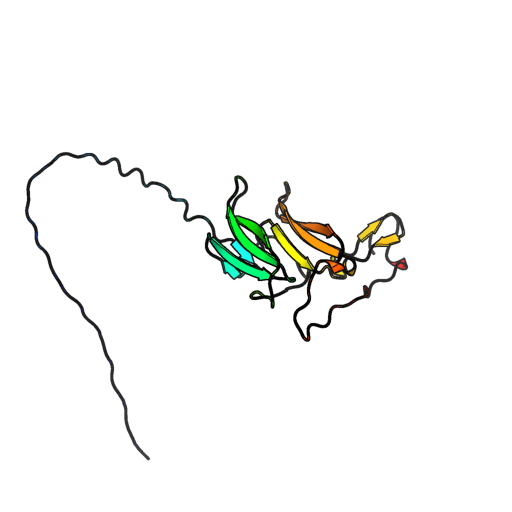 91.31 103 PRO A N 1
ATOM 700 C CA . PRO A 1 103 ? 4.372 -4.171 -3.392 1.00 91.31 103 PRO A CA 1
ATOM 701 C C . PRO A 1 103 ? 4.133 -3.471 -4.734 1.00 91.31 103 PRO A C 1
ATOM 703 O O . PRO A 1 103 ? 3.008 -3.450 -5.246 1.00 91.31 103 PRO A O 1
ATOM 706 N N . GLY A 1 104 ? 5.201 -2.921 -5.298 1.00 88.94 104 GLY A N 1
ATOM 707 C CA . GLY A 1 104 ? 5.188 -2.358 -6.634 1.00 88.94 104 GLY A CA 1
ATOM 708 C C . GLY A 1 104 ? 5.013 -3.417 -7.715 1.00 88.94 104 GLY A C 1
ATOM 709 O O . GLY A 1 104 ? 5.284 -4.611 -7.523 1.00 88.94 104 GLY A O 1
ATOM 710 N N . THR A 1 105 ? 4.548 -2.953 -8.866 1.00 84.56 105 THR A N 1
ATOM 711 C CA . THR A 1 105 ? 4.411 -3.726 -10.105 1.00 84.56 105 THR A CA 1
ATOM 712 C C . THR A 1 105 ? 4.941 -2.901 -11.274 1.00 84.56 105 THR A C 1
ATOM 714 O O . THR A 1 105 ? 5.289 -1.734 -11.108 1.00 84.56 105 THR A O 1
ATOM 717 N N . ASP A 1 106 ? 4.917 -3.466 -12.478 1.00 83.31 106 ASP A N 1
ATOM 718 C CA . ASP A 1 106 ? 5.244 -2.750 -13.716 1.00 83.31 106 ASP A CA 1
ATOM 719 C C . ASP A 1 106 ? 4.365 -1.508 -13.934 1.00 83.31 106 ASP A C 1
ATOM 721 O O . ASP A 1 106 ? 4.743 -0.601 -14.671 1.00 83.31 106 ASP A O 1
ATOM 725 N N . TYR A 1 107 ? 3.181 -1.442 -13.310 1.00 79.06 107 TYR A N 1
ATOM 726 C CA . TYR A 1 107 ? 2.333 -0.251 -13.347 1.00 79.06 107 TYR A CA 1
ATOM 727 C C . TYR A 1 107 ? 3.005 0.967 -12.700 1.00 79.06 107 TYR A C 1
ATOM 729 O O . TYR A 1 107 ? 2.783 2.086 -13.159 1.00 79.06 107 TYR A O 1
ATOM 737 N N . ASP A 1 108 ? 3.838 0.755 -11.677 1.00 84.75 108 ASP A N 1
ATOM 738 C CA . ASP A 1 108 ? 4.550 1.834 -10.987 1.00 84.75 108 ASP A CA 1
ATOM 739 C C . ASP A 1 108 ? 5.892 2.179 -11.644 1.00 84.75 108 ASP A C 1
ATOM 741 O O . ASP A 1 108 ? 6.639 3.010 -11.123 1.00 84.75 108 ASP A O 1
ATOM 745 N N . ASP A 1 109 ? 6.212 1.552 -12.779 1.00 85.88 109 ASP A N 1
ATOM 746 C CA . ASP A 1 109 ? 7.372 1.929 -13.569 1.00 85.88 109 ASP A CA 1
ATOM 747 C C . ASP A 1 109 ? 7.265 3.388 -14.012 1.00 85.88 109 ASP A C 1
ATOM 749 O O . ASP A 1 109 ? 6.228 3.845 -14.504 1.00 85.88 109 ASP A O 1
ATOM 753 N N . TYR A 1 110 ? 8.374 4.112 -13.904 1.00 82.62 110 TYR A N 1
ATOM 754 C CA . TYR A 1 110 ? 8.452 5.492 -14.365 1.00 82.62 110 TYR A CA 1
ATOM 755 C C . TYR A 1 110 ? 9.797 5.785 -15.018 1.00 82.62 110 TYR A C 1
ATOM 757 O O . TYR A 1 110 ? 10.789 5.095 -14.790 1.00 82.62 110 TYR A O 1
ATOM 765 N N . CYS A 1 111 ? 9.837 6.836 -15.830 1.00 86.69 111 CYS A N 1
ATOM 766 C CA . CYS A 1 111 ? 11.058 7.273 -16.488 1.00 86.69 111 CYS A CA 1
ATOM 767 C C . CYS A 1 111 ? 11.735 8.397 -15.698 1.00 86.69 111 CYS A C 1
ATOM 769 O O . CYS A 1 111 ? 11.102 9.377 -15.302 1.00 86.69 111 CYS A O 1
ATOM 771 N N . SER A 1 112 ? 13.045 8.270 -15.493 1.00 85.31 112 SER A N 1
ATOM 772 C CA . SER A 1 112 ? 13.920 9.349 -15.039 1.00 85.31 112 SER A CA 1
ATOM 773 C C . SER A 1 112 ? 14.876 9.693 -16.178 1.00 85.31 112 SER A C 1
ATOM 775 O O . SER A 1 112 ? 15.868 9.002 -16.405 1.00 85.31 112 SER A O 1
ATOM 777 N N . GLY A 1 113 ? 14.529 10.718 -16.963 1.00 86.31 113 GLY A N 1
ATOM 778 C CA . GLY A 1 113 ? 15.148 10.923 -18.276 1.00 86.31 113 GLY A CA 1
ATOM 779 C C . GLY A 1 113 ? 14.873 9.724 -19.188 1.00 86.31 113 GLY A C 1
ATOM 780 O O . GLY A 1 113 ? 13.738 9.261 -19.266 1.00 86.31 113 GLY A O 1
ATOM 781 N N . ASP A 1 114 ? 15.913 9.179 -19.813 1.00 84.19 114 ASP A N 1
ATOM 782 C CA . ASP A 1 114 ? 15.803 8.002 -20.693 1.00 84.19 114 ASP A CA 1
ATOM 783 C C . ASP A 1 114 ? 15.985 6.670 -19.939 1.00 84.19 114 ASP A C 1
ATOM 785 O O . ASP A 1 114 ? 16.145 5.608 -20.540 1.00 84.19 114 ASP A O 1
ATOM 789 N N . GLN A 1 115 ? 15.991 6.707 -18.603 1.00 83.62 115 GLN A N 1
ATOM 790 C CA . GLN A 1 115 ? 16.122 5.519 -17.770 1.00 83.62 115 GLN A CA 1
ATOM 791 C C . GLN A 1 115 ? 14.763 5.082 -17.223 1.00 83.62 115 GLN A C 1
ATOM 793 O O . GLN A 1 115 ? 14.116 5.826 -16.487 1.00 83.62 115 GLN A O 1
ATOM 798 N N . LEU A 1 116 ? 14.385 3.832 -17.501 1.00 85.94 116 LEU A N 1
ATOM 799 C CA . LEU A 1 116 ? 13.284 3.165 -16.809 1.00 85.94 116 LEU A CA 1
ATOM 800 C C . LEU A 1 116 ? 13.697 2.842 -15.375 1.00 85.94 116 LEU A C 1
ATOM 802 O O . LEU A 1 116 ? 14.721 2.193 -15.141 1.00 85.94 116 LEU A O 1
ATOM 806 N N . ILE A 1 117 ? 12.879 3.277 -14.428 1.00 86.06 117 ILE A N 1
ATOM 807 C CA . ILE A 1 117 ? 12.968 2.905 -13.025 1.00 86.06 117 ILE A CA 1
ATOM 808 C C . ILE A 1 117 ? 11.875 1.864 -12.758 1.00 86.06 117 ILE A C 1
ATOM 810 O O . ILE A 1 117 ? 10.696 2.216 -12.837 1.00 86.06 117 ILE A O 1
ATOM 814 N N . PRO A 1 118 ? 12.239 0.596 -12.473 1.00 86.00 118 PRO A N 1
ATOM 815 C CA . PRO A 1 118 ? 11.259 -0.453 -12.230 1.00 86.00 118 PRO A CA 1
ATOM 816 C C . PRO A 1 118 ? 10.508 -0.225 -10.916 1.00 86.00 118 PRO A C 1
ATOM 818 O O . PRO A 1 118 ? 11.118 -0.188 -9.845 1.00 86.00 118 PRO A O 1
ATOM 821 N N . GLY A 1 119 ? 9.184 -0.144 -10.993 1.00 87.38 119 GLY A N 1
ATOM 822 C CA . GLY A 1 119 ? 8.280 -0.054 -9.854 1.00 87.38 119 GLY A CA 1
ATOM 823 C C . GLY A 1 119 ? 8.342 -1.293 -8.967 1.00 87.38 119 GLY A C 1
ATOM 824 O O . GLY A 1 119 ? 8.299 -1.187 -7.746 1.00 87.38 119 GLY A O 1
ATOM 825 N N . VAL A 1 120 ? 8.574 -2.465 -9.563 1.00 88.88 120 VAL A N 1
ATOM 826 C CA . VAL A 1 120 ? 8.810 -3.726 -8.841 1.00 88.88 120 VAL A CA 1
ATOM 827 C C . VAL A 1 120 ? 9.905 -3.593 -7.757 1.00 88.88 120 VAL A C 1
ATOM 829 O O . VAL A 1 120 ? 9.824 -4.196 -6.695 1.00 88.88 120 VAL A O 1
ATOM 832 N N . GLY A 1 121 ? 10.905 -2.723 -7.916 1.00 88.75 121 GLY A N 1
ATOM 833 C CA . GLY A 1 121 ? 11.960 -2.567 -6.904 1.00 88.75 121 GLY A CA 1
ATOM 834 C C . GLY A 1 121 ? 11.489 -2.070 -5.527 1.00 88.75 121 GLY A C 1
ATOM 835 O O . GLY A 1 121 ? 12.227 -2.213 -4.546 1.00 88.75 121 GLY A O 1
ATOM 836 N N . ASP A 1 122 ? 10.271 -1.534 -5.434 1.00 91.12 122 ASP A N 1
ATOM 837 C CA . ASP A 1 122 ? 9.778 -0.787 -4.284 1.00 91.12 122 ASP A CA 1
ATOM 838 C C . ASP A 1 122 ? 8.440 -1.312 -3.741 1.00 91.12 122 ASP A C 1
ATOM 840 O O . ASP A 1 122 ? 7.686 -2.033 -4.388 1.00 91.12 122 ASP A O 1
ATOM 844 N N . GLN A 1 123 ? 8.121 -0.903 -2.515 1.00 91.88 123 GLN A N 1
ATOM 845 C CA . GLN A 1 123 ? 6.759 -0.904 -1.985 1.00 91.88 123 GLN A CA 1
ATOM 846 C C . GLN A 1 123 ? 6.188 0.516 -2.040 1.00 91.88 123 GLN A C 1
ATOM 848 O O . GLN A 1 123 ? 6.909 1.496 -1.842 1.00 91.88 123 GLN A O 1
ATOM 853 N N . PHE A 1 124 ? 4.880 0.637 -2.235 1.00 92.81 124 PHE A N 1
ATOM 854 C CA . PHE A 1 124 ? 4.194 1.915 -2.394 1.00 92.81 124 PHE A CA 1
ATOM 855 C C . PHE A 1 124 ? 3.201 2.141 -1.262 1.00 92.81 124 PHE A C 1
ATOM 857 O O . PHE A 1 124 ? 2.541 1.209 -0.811 1.00 92.81 124 PHE A O 1
ATOM 864 N N . GLU A 1 125 ? 3.092 3.388 -0.808 1.00 94.69 125 GLU A N 1
ATOM 865 C CA . GLU A 1 125 ? 2.099 3.853 0.158 1.00 94.69 125 GLU A CA 1
ATOM 866 C C . GLU A 1 125 ? 1.057 4.729 -0.540 1.00 94.69 125 GLU A C 1
ATOM 868 O O . GLU A 1 125 ? 1.393 5.555 -1.393 1.00 94.69 125 GLU A O 1
ATOM 873 N N . ALA A 1 126 ? -0.210 4.556 -0.171 1.00 94.44 126 ALA A N 1
ATOM 874 C CA . ALA A 1 126 ? -1.297 5.411 -0.614 1.00 94.44 126 ALA A CA 1
ATOM 875 C C . ALA A 1 126 ? -1.221 6.746 0.140 1.00 94.44 126 ALA A C 1
ATOM 877 O O . ALA A 1 126 ? -1.490 6.814 1.343 1.00 94.44 126 ALA A O 1
ATOM 878 N N . VAL A 1 127 ? -0.846 7.814 -0.562 1.00 94.56 127 VAL A N 1
ATOM 879 C CA . VAL A 1 127 ? -0.600 9.138 0.021 1.00 94.56 127 VAL A CA 1
ATOM 880 C C . VAL A 1 127 ? -1.644 10.139 -0.482 1.00 94.56 127 VAL A C 1
ATOM 882 O O . VAL A 1 127 ? -1.872 10.226 -1.693 1.00 94.56 127 VAL A O 1
ATOM 885 N N . PRO A 1 128 ? -2.293 10.903 0.416 1.00 93.00 128 PRO A N 1
ATOM 886 C CA . PRO A 1 128 ? -3.232 11.942 0.018 1.00 93.00 128 PRO A CA 1
ATOM 887 C C . PRO A 1 128 ? -2.504 13.099 -0.673 1.00 93.00 128 PRO A C 1
ATOM 889 O O . PRO A 1 128 ? -1.423 13.527 -0.265 1.00 93.00 128 PRO A O 1
ATOM 892 N N . THR A 1 129 ? -3.130 13.625 -1.718 1.00 90.19 129 THR A N 1
ATOM 893 C CA . THR A 1 129 ? -2.675 14.757 -2.529 1.00 90.19 129 THR A CA 1
ATOM 894 C C . THR A 1 129 ? -3.842 15.714 -2.776 1.00 90.19 129 THR A C 1
ATOM 896 O O . THR A 1 129 ? -4.990 15.399 -2.464 1.00 90.19 129 THR A O 1
ATOM 899 N N . SER A 1 130 ? -3.584 16.878 -3.377 1.00 85.75 130 SER A N 1
ATOM 900 C CA . SER A 1 130 ? -4.647 17.826 -3.746 1.00 85.75 130 SER A CA 1
ATOM 901 C C . SER A 1 130 ? -5.652 17.265 -4.763 1.00 85.75 130 SER A C 1
ATOM 903 O O . SER A 1 130 ? -6.775 17.756 -4.828 1.00 85.75 130 SER A O 1
ATOM 905 N N . GLY A 1 131 ? -5.268 16.248 -5.543 1.00 80.81 131 GLY A N 1
ATOM 906 C CA . GLY A 1 131 ? -6.105 15.611 -6.565 1.00 80.81 131 GLY A CA 1
ATOM 907 C C . GLY A 1 131 ? -6.755 14.291 -6.137 1.00 80.81 131 GLY A C 1
ATOM 908 O O . GLY A 1 131 ? -7.354 13.624 -6.975 1.00 80.81 131 GLY A O 1
ATOM 909 N N . GLY A 1 132 ? -6.622 13.891 -4.869 1.00 88.44 132 GLY A N 1
ATOM 910 C CA . GLY A 1 132 ? -7.095 12.601 -4.362 1.00 88.44 132 GLY A CA 1
ATOM 911 C C . GLY A 1 132 ? -5.957 11.753 -3.801 1.00 88.44 132 GLY A C 1
ATOM 912 O O . GLY A 1 132 ? -5.019 12.281 -3.208 1.00 88.44 132 GLY A O 1
ATOM 913 N N . LEU A 1 133 ? -6.034 10.436 -3.972 1.00 91.19 133 LEU A N 1
ATOM 914 C CA . LEU A 1 133 ? -5.069 9.481 -3.427 1.00 91.19 133 LEU A CA 1
ATOM 915 C C . LEU A 1 133 ? -4.156 8.962 -4.546 1.00 91.19 133 LEU A C 1
ATOM 917 O O . LEU A 1 133 ? -4.652 8.615 -5.614 1.00 91.19 133 LEU A O 1
ATOM 921 N N . LEU A 1 134 ? -2.844 8.893 -4.306 1.00 91.19 134 LEU A N 1
ATOM 922 C CA . LEU A 1 134 ? -1.862 8.362 -5.261 1.00 91.19 134 LEU A CA 1
ATOM 923 C C . LEU A 1 134 ? -0.896 7.393 -4.578 1.00 91.19 134 LEU A C 1
ATOM 925 O O . LEU A 1 134 ? -0.648 7.496 -3.376 1.00 91.19 134 LEU A O 1
ATOM 929 N N . TRP A 1 135 ? -0.330 6.474 -5.357 1.00 91.25 135 TRP A N 1
ATOM 930 C CA . TRP A 1 135 ? 0.766 5.625 -4.905 1.00 91.25 135 TRP A CA 1
ATOM 931 C C . TRP A 1 135 ? 2.075 6.403 -4.916 1.00 91.25 135 TRP A C 1
ATOM 933 O O . TRP A 1 135 ? 2.402 7.088 -5.885 1.00 91.25 135 TRP A O 1
ATOM 943 N N . LYS A 1 136 ? 2.834 6.296 -3.827 1.00 90.94 136 LYS A N 1
ATOM 944 C CA . LYS A 1 136 ? 4.171 6.875 -3.705 1.00 90.94 136 LYS A CA 1
ATOM 945 C C . LYS A 1 136 ? 5.128 5.833 -3.147 1.00 90.94 136 LYS A C 1
ATOM 947 O O . LYS A 1 136 ? 4.781 5.167 -2.175 1.00 90.94 136 LYS A O 1
ATOM 952 N N . SER A 1 137 ? 6.333 5.733 -3.711 1.00 91.38 137 SER A N 1
ATOM 953 C CA . SER A 1 137 ? 7.363 4.835 -3.178 1.00 91.38 137 SER A CA 1
ATOM 954 C C . SER A 1 137 ? 7.612 5.114 -1.688 1.00 91.38 137 SER A C 1
ATOM 956 O O . SER A 1 137 ? 7.796 6.261 -1.262 1.00 91.38 137 SER A O 1
ATOM 958 N N . ALA A 1 138 ? 7.576 4.041 -0.899 1.00 93.06 138 ALA A N 1
ATOM 959 C CA . ALA A 1 138 ? 7.749 4.012 0.551 1.00 93.06 138 ALA A CA 1
ATOM 960 C C . ALA A 1 138 ? 9.023 3.251 0.971 1.00 93.06 138 ALA A C 1
ATOM 962 O O . ALA A 1 138 ? 9.244 2.993 2.163 1.00 93.06 138 ALA A O 1
ATOM 963 N N . GLY A 1 139 ? 9.871 2.894 0.003 1.00 92.38 139 GLY A N 1
ATOM 964 C CA . GLY A 1 139 ? 11.142 2.205 0.200 1.00 92.38 139 GLY A CA 1
ATOM 965 C C . GLY A 1 139 ? 11.236 0.875 -0.553 1.00 92.38 139 GLY A C 1
ATOM 966 O O . GLY A 1 139 ? 10.294 0.494 -1.243 1.00 92.38 139 GLY A O 1
ATOM 967 N N . PRO A 1 140 ? 12.359 0.155 -0.382 1.00 92.31 140 PRO A N 1
ATOM 968 C CA . PRO A 1 140 ? 12.668 -1.022 -1.183 1.00 92.31 140 PRO A CA 1
ATOM 969 C C . PRO A 1 140 ? 11.725 -2.188 -0.885 1.00 92.31 140 PRO A C 1
ATOM 971 O O . PRO A 1 140 ? 11.313 -2.387 0.266 1.00 92.31 140 PRO A O 1
ATOM 974 N N . ILE A 1 141 ? 11.481 -3.018 -1.901 1.00 90.31 141 ILE A N 1
ATOM 975 C CA . ILE A 1 141 ? 10.616 -4.202 -1.821 1.00 90.31 141 ILE A CA 1
ATOM 976 C C . ILE A 1 141 ? 11.086 -5.231 -0.785 1.00 90.31 141 ILE A C 1
ATOM 978 O O . ILE A 1 141 ? 10.285 -5.989 -0.255 1.00 90.31 141 ILE A O 1
ATOM 982 N N . THR A 1 142 ? 12.363 -5.209 -0.391 1.00 91.56 142 THR A N 1
ATOM 983 C CA . THR A 1 142 ? 12.914 -6.072 0.674 1.00 91.56 142 THR A CA 1
ATOM 984 C C . THR A 1 142 ? 12.280 -5.850 2.049 1.00 91.56 142 THR A C 1
ATOM 986 O O . THR A 1 142 ? 12.499 -6.644 2.962 1.00 91.56 142 THR A O 1
ATOM 989 N N . ARG A 1 143 ? 11.496 -4.778 2.218 1.00 92.31 143 ARG A N 1
ATOM 990 C CA . ARG A 1 143 ? 10.693 -4.519 3.422 1.00 92.31 143 ARG A CA 1
ATOM 991 C C . ARG A 1 143 ? 9.310 -5.167 3.381 1.00 92.31 143 ARG A C 1
ATOM 993 O O . ARG A 1 143 ? 8.657 -5.220 4.419 1.00 92.31 143 ARG A O 1
ATOM 1000 N N . TRP A 1 144 ? 8.885 -5.667 2.225 1.00 92.50 144 TRP A N 1
ATOM 1001 C CA . TRP A 1 144 ? 7.632 -6.383 2.051 1.00 92.50 144 TRP A CA 1
ATOM 1002 C C . TRP A 1 144 ? 7.858 -7.889 2.216 1.00 92.50 144 TRP A C 1
ATOM 1004 O O . TRP A 1 144 ? 8.607 -8.505 1.45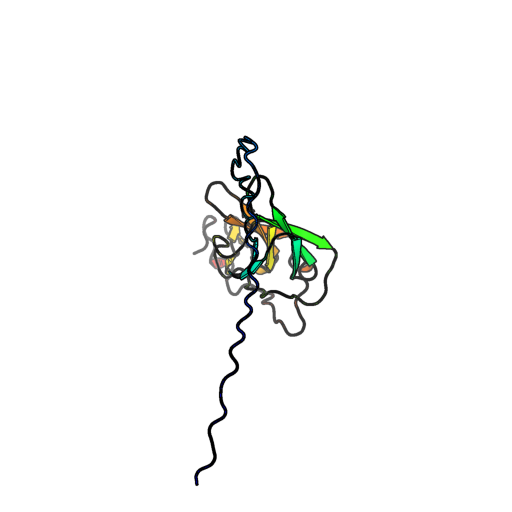8 1.00 92.50 144 TRP A O 1
ATOM 1014 N N . SER A 1 145 ? 7.194 -8.507 3.193 1.00 92.62 145 SER A N 1
ATOM 1015 C CA . SER A 1 145 ? 7.148 -9.973 3.286 1.00 92.62 145 SER A CA 1
ATOM 1016 C C . SER A 1 145 ? 6.004 -10.531 2.452 1.00 92.62 145 SER A C 1
ATOM 1018 O O . SER A 1 145 ? 4.836 -10.258 2.722 1.00 92.62 145 SER A O 1
ATOM 1020 N N . PHE A 1 146 ? 6.340 -11.340 1.452 1.00 90.19 146 PHE A N 1
ATOM 1021 C CA . PHE A 1 146 ? 5.361 -12.070 0.655 1.00 90.19 146 PHE A CA 1
ATOM 1022 C C . PHE A 1 146 ? 4.854 -13.302 1.401 1.00 90.19 146 PHE A C 1
ATOM 1024 O O . PHE A 1 146 ? 5.632 -14.025 2.027 1.00 90.19 146 PHE A O 1
ATOM 1031 N N . ASP A 1 147 ? 3.549 -13.552 1.305 1.00 90.19 147 ASP A N 1
ATOM 1032 C CA . ASP A 1 147 ? 2.953 -14.750 1.885 1.00 90.19 147 ASP A CA 1
ATOM 1033 C C . ASP A 1 147 ? 3.493 -16.018 1.198 1.00 90.19 147 ASP A C 1
ATOM 1035 O O . ASP A 1 147 ? 3.836 -15.992 0.009 1.00 90.19 147 ASP A O 1
ATOM 1039 N N . PRO A 1 148 ? 3.552 -17.159 1.909 1.00 87.31 148 PRO A N 1
ATOM 1040 C CA . PRO A 1 148 ? 4.021 -18.412 1.332 1.00 87.31 148 PRO A CA 1
ATOM 1041 C C . PRO A 1 148 ? 3.274 -18.783 0.045 1.00 87.31 148 PRO A C 1
ATOM 1043 O O . PRO A 1 148 ? 2.046 -18.824 0.012 1.00 87.31 148 PRO A O 1
ATOM 1046 N N . GLY A 1 149 ? 4.025 -19.093 -1.013 1.00 83.62 149 GLY A N 1
ATOM 1047 C CA . GLY A 1 149 ? 3.468 -19.484 -2.312 1.00 83.62 149 GLY A CA 1
ATOM 1048 C C . GLY A 1 149 ? 3.066 -18.320 -3.223 1.00 83.62 149 GLY A C 1
ATOM 1049 O O . GLY A 1 149 ? 2.707 -18.568 -4.373 1.00 83.62 149 GLY A O 1
ATOM 1050 N N . VAL A 1 150 ? 3.168 -17.067 -2.765 1.00 82.94 150 VAL A N 1
ATOM 1051 C CA . VAL A 1 150 ? 3.032 -15.898 -3.641 1.00 82.94 150 VAL A CA 1
ATOM 1052 C C . VAL A 1 150 ? 4.295 -15.762 -4.486 1.00 82.94 150 VAL A C 1
ATOM 1054 O O . VAL A 1 150 ? 5.395 -15.594 -3.962 1.00 82.94 150 VAL A O 1
ATOM 1057 N N . VAL A 1 151 ? 4.131 -15.827 -5.807 1.00 78.06 151 VAL A N 1
ATOM 1058 C CA . VAL A 1 151 ? 5.195 -15.503 -6.760 1.00 78.06 151 VAL A CA 1
ATOM 1059 C C . VAL A 1 151 ? 5.106 -14.019 -7.062 1.00 78.06 151 VAL A C 1
ATOM 1061 O O . VAL A 1 151 ? 4.125 -13.551 -7.636 1.00 78.06 151 VAL A O 1
ATOM 1064 N N . TRP A 1 152 ? 6.134 -13.287 -6.660 1.00 75.44 152 TRP A N 1
ATOM 1065 C CA . TRP A 1 152 ? 6.259 -11.877 -6.969 1.00 75.44 152 TRP A CA 1
ATOM 1066 C C . TRP A 1 152 ? 7.143 -11.684 -8.212 1.00 75.44 152 TRP A C 1
ATOM 1068 O O . TRP A 1 152 ? 8.210 -12.307 -8.273 1.00 75.44 152 TRP A O 1
ATOM 1078 N N . PRO A 1 153 ? 6.727 -10.877 -9.210 1.00 68.56 153 PRO A N 1
ATOM 1079 C CA . PRO A 1 153 ? 7.574 -10.574 -10.358 1.00 68.56 153 PRO A CA 1
ATOM 1080 C C . PRO A 1 153 ? 8.782 -9.774 -9.876 1.00 68.56 153 PRO A C 1
ATOM 1082 O O . PRO A 1 153 ? 8.635 -8.644 -9.429 1.00 68.56 153 PRO A O 1
ATOM 1085 N N . HIS A 1 154 ? 9.967 -10.378 -9.938 1.00 64.31 154 HIS A N 1
ATOM 1086 C CA . HIS A 1 154 ? 11.199 -9.724 -9.496 1.00 64.31 154 HIS A CA 1
ATOM 1087 C C . HIS A 1 154 ? 11.671 -8.638 -10.472 1.00 64.31 154 HIS A C 1
ATOM 1089 O O . HIS A 1 154 ? 12.379 -7.711 -10.086 1.00 64.31 154 HIS A O 1
ATOM 1095 N N . ASP A 1 155 ? 11.246 -8.750 -11.728 1.00 70.50 155 ASP A N 1
ATOM 1096 C CA . ASP A 1 155 ? 11.663 -7.888 -12.818 1.00 70.50 155 ASP A CA 1
ATOM 1097 C C . ASP A 1 155 ? 10.433 -7.309 -13.511 1.00 70.50 155 ASP A C 1
ATOM 1099 O O . ASP A 1 155 ? 9.414 -7.992 -13.656 1.00 70.50 155 ASP A O 1
ATOM 1103 N N . SER A 1 156 ? 10.561 -6.065 -13.972 1.00 71.62 156 SER A N 1
ATOM 1104 C CA . SER A 1 156 ? 9.549 -5.476 -14.834 1.00 71.62 156 SER A CA 1
ATOM 1105 C C . SER A 1 156 ? 9.585 -6.124 -16.214 1.00 71.62 156 SER A C 1
ATOM 1107 O O . SER A 1 156 ? 10.653 -6.387 -16.773 1.00 71.62 156 SER A O 1
ATOM 1109 N N . THR A 1 157 ? 8.409 -6.357 -16.794 1.00 71.69 157 THR A N 1
ATOM 1110 C CA . THR A 1 157 ? 8.274 -6.802 -18.186 1.00 71.69 157 THR A CA 1
ATOM 1111 C C . THR A 1 157 ? 8.528 -5.676 -19.196 1.00 71.69 157 THR A C 1
ATOM 1113 O O . THR A 1 157 ? 8.627 -5.939 -20.398 1.00 71.69 157 THR A O 1
ATOM 1116 N N . ARG A 1 158 ? 8.669 -4.425 -18.732 1.00 74.31 158 ARG A N 1
ATOM 1117 C CA . ARG A 1 158 ? 8.962 -3.242 -19.549 1.00 74.31 158 ARG A CA 1
ATOM 1118 C C . ARG A 1 158 ? 10.470 -3.050 -19.709 1.00 74.31 158 ARG A C 1
ATOM 1120 O O . ARG A 1 158 ? 11.248 -3.156 -18.767 1.00 74.31 158 ARG A O 1
ATOM 1127 N N . SER A 1 159 ? 10.899 -2.743 -20.932 1.00 68.06 159 SER A N 1
ATOM 1128 C CA . SER A 1 159 ? 12.311 -2.497 -21.246 1.00 68.06 159 SER A CA 1
ATOM 1129 C C . SER A 1 159 ? 12.688 -1.023 -21.097 1.00 68.06 159 SER A C 1
ATOM 1131 O O . SER A 1 159 ? 11.872 -0.150 -21.387 1.00 68.06 159 SER A O 1
ATOM 1133 N N . THR A 1 160 ? 13.957 -0.739 -20.787 1.00 64.50 160 THR A N 1
ATOM 1134 C CA . THR A 1 160 ? 14.513 0.628 -20.710 1.00 64.50 160 THR A CA 1
ATOM 1135 C C . THR A 1 160 ? 14.304 1.467 -21.972 1.00 64.50 160 THR A C 1
ATOM 1137 O O . THR A 1 160 ? 14.201 2.682 -21.873 1.00 64.50 160 THR A O 1
ATOM 1140 N N . GLY A 1 161 ? 14.175 0.838 -23.145 1.00 66.56 161 GLY A N 1
ATOM 1141 C CA . GLY A 1 161 ? 13.898 1.523 -24.413 1.00 66.56 161 GLY A CA 1
ATOM 1142 C C . GLY A 1 161 ? 12.504 2.153 -24.528 1.00 66.56 161 GLY A C 1
ATOM 1143 O O . GLY A 1 161 ? 12.215 2.771 -25.547 1.00 66.56 161 GLY A O 1
ATOM 1144 N N . LEU A 1 162 ? 11.641 1.992 -23.518 1.00 78.94 162 LEU A N 1
ATOM 1145 C CA . LEU A 1 162 ? 10.326 2.636 -23.453 1.00 78.94 162 LEU A CA 1
ATOM 1146 C C . LEU A 1 162 ? 10.379 4.046 -22.854 1.00 78.94 162 LEU A C 1
ATOM 1148 O O . LEU A 1 162 ? 9.351 4.706 -22.810 1.00 78.94 162 LEU A O 1
ATOM 1152 N N . CYS A 1 163 ? 11.541 4.517 -22.395 1.00 84.75 163 CYS A N 1
ATOM 1153 C CA . CYS A 1 163 ? 11.698 5.877 -21.895 1.00 84.75 163 CYS A CA 1
ATOM 1154 C C . CYS A 1 163 ? 12.290 6.797 -22.964 1.00 84.75 163 CYS A C 1
ATOM 1156 O O . CYS A 1 163 ? 13.371 6.529 -23.483 1.00 84.75 163 CYS A O 1
ATOM 1158 N N . SER A 1 164 ? 11.597 7.897 -23.254 1.00 81.50 164 SER A N 1
ATOM 1159 C CA . SER A 1 164 ? 12.100 8.986 -24.097 1.00 81.50 164 SER A CA 1
ATOM 1160 C C . SER A 1 164 ? 11.698 10.317 -23.482 1.00 81.50 164 SER A C 1
ATOM 1162 O O . SER A 1 164 ? 10.520 10.525 -23.189 1.00 81.50 164 SER A O 1
ATOM 1164 N N . ASP A 1 165 ? 12.660 11.218 -23.274 1.00 80.75 165 ASP A N 1
ATOM 1165 C CA . ASP A 1 165 ? 12.422 12.550 -22.691 1.00 80.75 165 ASP A CA 1
ATOM 1166 C C . ASP A 1 165 ? 11.682 12.500 -21.334 1.00 80.75 165 ASP A C 1
ATOM 1168 O O . ASP A 1 165 ? 10.893 13.384 -20.989 1.00 80.75 165 ASP A O 1
ATOM 1172 N N . GLY A 1 166 ? 11.909 11.447 -20.539 1.00 74.38 166 GLY A N 1
ATOM 1173 C CA . GLY A 1 166 ? 11.231 11.258 -19.251 1.00 74.38 166 GLY A CA 1
ATOM 1174 C C . GLY A 1 166 ? 9.779 10.782 -19.351 1.00 74.38 166 GLY A C 1
ATOM 1175 O O . GLY A 1 166 ? 9.089 10.744 -18.331 1.00 74.38 166 GLY A O 1
ATOM 1176 N N . GLN A 1 167 ? 9.301 10.411 -20.539 1.00 76.12 167 GLN A N 1
ATOM 1177 C CA . GLN A 1 167 ? 7.978 9.828 -20.762 1.00 76.12 167 GLN A CA 1
ATOM 1178 C C . GLN A 1 167 ? 8.107 8.327 -21.020 1.00 76.12 167 GLN A C 1
ATOM 1180 O O . GLN A 1 167 ? 8.984 7.901 -21.772 1.00 76.12 167 GLN A O 1
ATOM 1185 N N . LEU A 1 168 ? 7.213 7.545 -20.411 1.00 76.88 168 LEU A N 1
ATOM 1186 C CA . LEU A 1 168 ? 7.051 6.129 -20.722 1.00 76.88 168 LEU A CA 1
ATOM 1187 C C . LEU A 1 168 ? 6.121 5.992 -21.937 1.00 76.88 168 LEU A C 1
ATOM 1189 O O . LEU A 1 168 ? 5.010 6.527 -21.908 1.00 76.88 168 LEU A O 1
ATOM 1193 N N . LEU A 1 169 ? 6.603 5.322 -22.984 1.00 78.12 169 LEU A N 1
ATOM 1194 C CA . LEU A 1 169 ? 5.944 5.142 -24.283 1.00 78.12 169 LEU A CA 1
ATOM 1195 C C . LEU A 1 169 ? 5.018 3.919 -24.328 1.00 78.12 169 LEU A C 1
ATOM 1197 O O .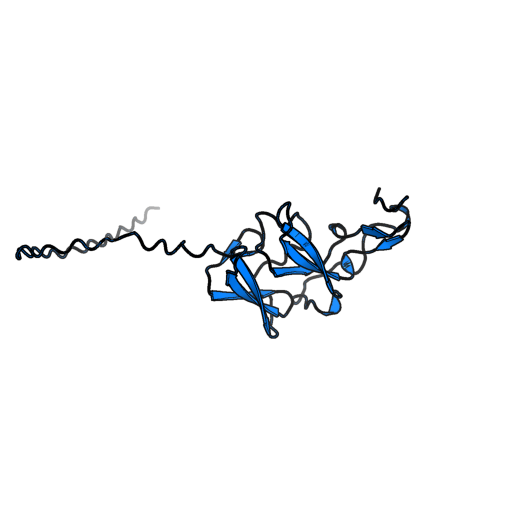 LEU A 1 169 ? 5.357 2.884 -23.707 1.00 78.12 169 LEU A O 1
#

pLDDT: mean 79.06, std 18.59, range [39.75, 98.5]

Foldseek 3Di:
DDDDDDDDDDDDDDDDDDDDDDDDDDPPPPPPPPPVQQFFWAAQLDGHHAQDWWDFQQWIWGWHADPVGIETDTDHGDAATPGDQPEPPDFCANHGDFFDKHAHAQVPWWFDALFIDRSNQFMWTFHQDPVGTGTDGPGGSVSGDDHPPDDRDNDYPDDSNQHHRRDRD

Secondary structure (DSSP, 8-state):
--------------------------------------PPEEETTEEE-TT-EEEETTEEEEEEEETTEEEEEEEEE-SS-SS----S-S-STTT--BT-EEE--GGG-EEETTEEE-GGGEEEEEEEETTEEEEEEEEEGGGPPPPTT-----S-SS-GGGEETTEE-

Radius of gyration: 25.34 Å; chains: 1; bounding box: 63×62×60 Å